Protein AF-W3XD11-F1 (afdb_monomer_lite)

pLDDT: mean 78.65, std 20.86, range [37.47, 97.12]

Radius of gyration: 26.48 Å; chains: 1; bounding box: 78×24×60 Å

Organism: Pestalotiopsis fici (strain W106-1 / CGMCC3.15140) (NCBI:txid1229662)

Foldseek 3Di:
DDDDDDDPPPPDDQDDDDDDDDDPDDPFAKDKDQQDDDPVPPPHPPRMDTGRRPCVDVVNVVVRVVVVVVVVVCQCPDPPNVVNDDDPPPDDDPPPPPPPDD

Secondary structure (DSSP, 8-state):
-PPPPP------PPPP-------SS-S---EEEES---GGGTTSSTTEEEE--TT-SHHHHHHHHHHHHHHHHHHTT-TTGGGG---TT-------------

Structure (mmCIF, N/CA/C/O backbone):
data_AF-W3XD11-F1
#
_entry.id   AF-W3XD11-F1
#
loop_
_atom_site.group_PDB
_atom_site.id
_atom_site.type_symbol
_atom_site.label_atom_id
_atom_site.label_alt_id
_atom_site.label_comp_id
_atom_site.label_asym_id
_atom_site.label_entity_id
_atom_site.label_seq_id
_atom_site.pdbx_PDB_ins_code
_atom_site.Cartn_x
_atom_site.Cartn_y
_atom_site.Cartn_z
_atom_site.occupancy
_atom_site.B_iso_or_equiv
_atom_site.auth_seq_id
_atom_site.auth_comp_id
_atom_site.auth_asym_id
_atom_site.auth_atom_id
_atom_site.pdbx_PDB_model_num
ATOM 1 N N . MET A 1 1 ? -64.105 2.346 11.845 1.00 39.16 1 MET A N 1
ATOM 2 C CA . MET A 1 1 ? -63.087 2.462 10.776 1.00 39.16 1 MET A CA 1
ATOM 3 C C . MET A 1 1 ? -61.830 3.062 11.392 1.00 39.16 1 MET A C 1
ATOM 5 O O . MET A 1 1 ? -61.899 4.190 11.855 1.00 39.16 1 MET A O 1
ATOM 9 N N . ARG A 1 2 ? -60.731 2.304 11.504 1.00 37.47 2 ARG A N 1
ATOM 10 C CA . ARG A 1 2 ? -59.415 2.832 11.920 1.00 37.47 2 ARG A CA 1
ATOM 11 C C . ARG A 1 2 ? -58.582 3.084 10.654 1.00 37.47 2 ARG A C 1
ATOM 13 O O . ARG A 1 2 ? -58.595 2.204 9.794 1.00 37.47 2 ARG A O 1
ATOM 20 N N . PRO A 1 3 ? -57.905 4.233 10.503 1.00 47.50 3 PRO A N 1
ATOM 21 C CA . PRO A 1 3 ? -57.070 4.480 9.336 1.00 47.50 3 PRO A CA 1
ATOM 22 C C . PRO A 1 3 ? -55.778 3.655 9.430 1.00 47.50 3 PRO A C 1
ATOM 24 O O . PRO A 1 3 ? -55.147 3.592 10.483 1.00 47.50 3 PRO A O 1
ATOM 27 N N . LEU A 1 4 ? -55.410 3.006 8.326 1.00 47.59 4 LEU A N 1
ATOM 28 C CA . LEU A 1 4 ? -54.116 2.349 8.139 1.00 47.59 4 LEU A CA 1
ATOM 29 C C . LEU A 1 4 ? -53.050 3.439 7.951 1.00 47.59 4 LEU A C 1
ATOM 31 O O . LEU A 1 4 ? -53.168 4.257 7.039 1.00 47.59 4 LEU A O 1
ATOM 35 N N . THR A 1 5 ? -52.027 3.477 8.802 1.00 54.84 5 THR A N 1
ATOM 36 C CA . THR A 1 5 ? -50.859 4.344 8.596 1.00 54.84 5 THR A CA 1
ATOM 37 C C . THR A 1 5 ? -49.956 3.759 7.503 1.00 54.84 5 THR A C 1
ATOM 39 O O . THR A 1 5 ? -49.705 2.551 7.505 1.00 54.84 5 THR A O 1
ATOM 42 N N . PRO A 1 6 ? -49.453 4.576 6.559 1.00 46.75 6 PRO A N 1
ATOM 43 C CA . PRO A 1 6 ? -48.566 4.090 5.513 1.00 46.75 6 PRO A CA 1
ATOM 44 C C . PRO A 1 6 ? -47.196 3.751 6.110 1.00 46.75 6 PRO A C 1
ATOM 46 O O . PRO A 1 6 ? -46.557 4.580 6.757 1.00 46.75 6 PRO A O 1
ATOM 49 N N . LEU A 1 7 ? -46.751 2.513 5.892 1.00 48.00 7 LEU A N 1
ATOM 50 C CA . LEU A 1 7 ? -45.392 2.071 6.181 1.00 48.00 7 LEU A CA 1
ATOM 51 C C . LEU A 1 7 ? -44.431 2.843 5.266 1.00 48.00 7 LEU A C 1
ATOM 53 O O . LEU A 1 7 ? -44.337 2.556 4.074 1.00 48.00 7 LEU A O 1
ATOM 57 N N . THR A 1 8 ? -43.731 3.839 5.807 1.00 48.22 8 THR A N 1
ATOM 58 C CA . THR A 1 8 ? -42.643 4.519 5.096 1.00 4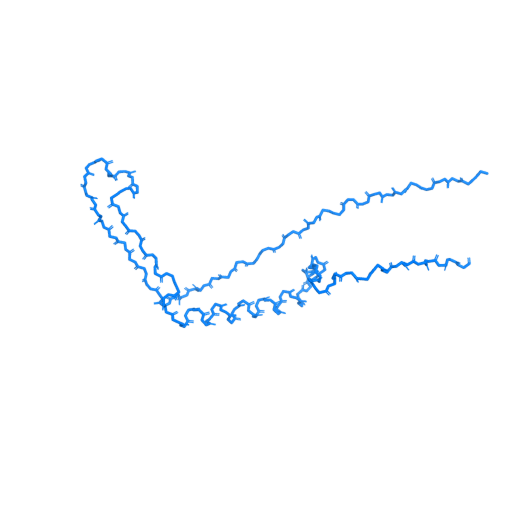8.22 8 THR A CA 1
ATOM 59 C C . THR A 1 8 ? -41.493 3.532 4.907 1.00 48.22 8 THR A C 1
ATOM 61 O O . THR A 1 8 ? -40.726 3.263 5.830 1.00 48.22 8 THR A O 1
ATOM 64 N N . LEU A 1 9 ? -41.382 2.977 3.701 1.00 47.09 9 LEU A N 1
ATOM 65 C CA . LEU A 1 9 ? -40.247 2.174 3.260 1.00 47.09 9 LEU A CA 1
ATOM 66 C C . LEU A 1 9 ? -39.013 3.086 3.148 1.00 47.09 9 LEU A C 1
ATOM 68 O O . LEU A 1 9 ? -38.806 3.749 2.135 1.00 47.09 9 LEU A O 1
ATOM 72 N N . ALA A 1 10 ? -38.199 3.151 4.200 1.00 50.69 10 ALA A N 1
ATOM 73 C CA . ALA A 1 10 ? -36.903 3.814 4.137 1.00 50.69 10 ALA A CA 1
ATOM 74 C C . ALA A 1 10 ? -35.907 2.900 3.404 1.00 50.69 10 ALA A C 1
ATOM 76 O O . ALA A 1 10 ? -35.399 1.933 3.969 1.00 50.69 10 ALA A O 1
ATOM 77 N N . ILE A 1 11 ? -35.632 3.195 2.132 1.00 50.84 11 ILE A N 1
ATOM 78 C CA . ILE A 1 11 ? -34.541 2.561 1.382 1.00 50.84 11 ILE A CA 1
ATOM 79 C C . ILE A 1 11 ? -33.224 3.120 1.938 1.00 50.84 11 ILE A C 1
ATOM 81 O O . ILE A 1 11 ? -32.783 4.211 1.570 1.00 50.84 11 ILE A O 1
ATOM 85 N N . VAL A 1 12 ? -32.610 2.394 2.874 1.00 56.75 12 VAL A N 1
ATOM 86 C CA . VAL A 1 12 ? -31.276 2.724 3.390 1.00 56.75 12 VAL A CA 1
ATOM 87 C C . VAL A 1 12 ? -30.252 2.334 2.326 1.00 56.75 12 VAL A C 1
ATOM 89 O O . VAL A 1 12 ? -29.981 1.154 2.114 1.00 56.75 12 VAL A O 1
ATOM 92 N N . HIS A 1 13 ? -29.690 3.327 1.639 1.00 57.38 13 HIS A N 1
ATOM 93 C CA . HIS A 1 13 ? -28.595 3.110 0.697 1.00 57.38 13 HIS A CA 1
ATOM 94 C C . HIS A 1 13 ? -27.329 2.721 1.479 1.00 57.38 13 HIS A C 1
ATOM 96 O O . HIS A 1 13 ? -26.968 3.428 2.425 1.00 57.38 13 HIS A O 1
ATOM 102 N N . PRO A 1 14 ? -26.648 1.613 1.135 1.00 67.31 14 PRO A N 1
ATOM 103 C CA . PRO A 1 14 ? -25.426 1.224 1.824 1.00 67.31 14 PRO A CA 1
ATOM 104 C C . PRO A 1 14 ? -24.313 2.230 1.515 1.00 67.31 14 PRO A C 1
ATOM 106 O O . PRO A 1 14 ? -23.930 2.420 0.363 1.00 67.31 14 PRO A O 1
ATOM 109 N N . ILE A 1 15 ? -23.791 2.870 2.559 1.00 73.38 15 ILE A N 1
ATOM 110 C CA . ILE A 1 15 ? -22.608 3.728 2.471 1.00 73.38 15 ILE A CA 1
ATOM 111 C C . ILE A 1 15 ? -21.379 2.822 2.550 1.00 73.38 15 ILE A C 1
ATOM 113 O O . ILE A 1 15 ? -21.200 2.106 3.534 1.00 73.38 15 ILE A O 1
ATOM 117 N N . ASN A 1 16 ? -20.536 2.858 1.518 1.00 80.00 16 ASN A N 1
ATOM 118 C CA . ASN A 1 16 ? -19.253 2.159 1.497 1.00 80.00 16 ASN A CA 1
ATOM 119 C C . ASN A 1 16 ? -18.131 3.144 1.829 1.00 80.00 16 ASN A C 1
ATOM 121 O O . ASN A 1 16 ? -18.082 4.241 1.274 1.00 80.00 16 ASN A O 1
ATOM 125 N N . ILE A 1 17 ? -17.228 2.741 2.721 1.00 82.75 17 ILE A N 1
ATOM 126 C CA . ILE A 1 17 ? -16.075 3.543 3.137 1.00 82.75 17 ILE A CA 1
ATOM 127 C C . ILE A 1 17 ? -14.810 2.754 2.809 1.00 82.75 17 ILE A C 1
ATOM 129 O O . ILE A 1 17 ? -14.659 1.608 3.230 1.00 82.75 17 ILE A O 1
ATOM 133 N N . SER A 1 18 ? -13.895 3.380 2.073 1.00 89.00 18 SER A N 1
ATOM 134 C CA . SER A 1 18 ? -12.570 2.840 1.768 1.00 89.00 18 SER A CA 1
ATOM 135 C C . SER A 1 18 ? -11.509 3.766 2.338 1.00 89.00 18 SER A C 1
ATOM 137 O O . SER A 1 18 ? -11.635 4.985 2.251 1.00 89.00 18 SER A O 1
ATOM 139 N N . VAL A 1 19 ? -10.461 3.185 2.919 1.00 90.81 19 VAL A N 1
ATOM 140 C CA . VAL A 1 19 ? -9.333 3.943 3.462 1.00 90.81 19 VAL A CA 1
ATOM 141 C C . VAL A 1 19 ? -8.059 3.489 2.778 1.00 90.81 19 VAL A C 1
ATOM 143 O O . VAL A 1 19 ? -7.659 2.333 2.900 1.00 90.81 19 VAL A O 1
ATOM 146 N N . ALA A 1 20 ? -7.451 4.412 2.037 1.00 94.88 20 ALA A N 1
ATOM 147 C CA . ALA A 1 20 ? -6.148 4.218 1.427 1.00 94.88 20 ALA A CA 1
ATOM 148 C C . ALA A 1 20 ? -5.054 4.440 2.476 1.00 94.88 20 ALA A C 1
ATOM 150 O O . ALA A 1 20 ? -5.136 5.359 3.293 1.00 94.88 20 ALA A O 1
ATOM 151 N N . ILE A 1 21 ? -4.040 3.580 2.460 1.00 94.94 21 ILE A N 1
ATOM 152 C CA . ILE A 1 21 ? -2.879 3.670 3.343 1.00 94.94 21 ILE A CA 1
ATOM 153 C C . ILE A 1 21 ? -1.643 3.622 2.458 1.00 94.94 21 ILE A C 1
ATOM 155 O O . ILE A 1 21 ? -1.499 2.715 1.642 1.00 94.94 21 ILE A O 1
ATOM 159 N N . GLU A 1 22 ? -0.765 4.599 2.643 1.00 94.94 22 GLU A N 1
ATOM 160 C CA . GLU A 1 22 ? 0.442 4.788 1.850 1.00 94.94 22 GLU A CA 1
ATOM 161 C C . GLU A 1 22 ? 1.651 4.977 2.772 1.00 94.94 22 GLU A C 1
A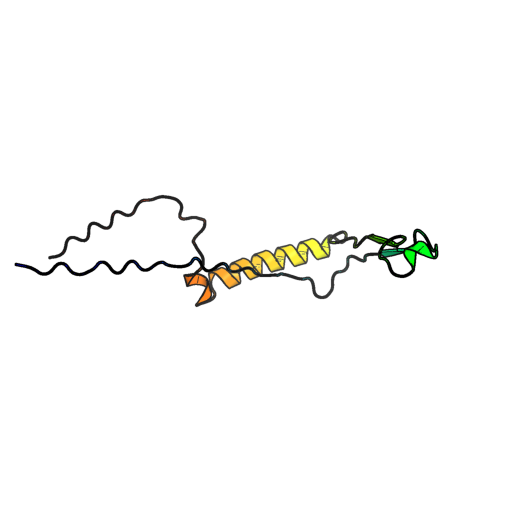TOM 163 O O . GLU A 1 22 ? 1.561 5.573 3.851 1.00 94.94 22 GLU A O 1
ATOM 168 N N . LEU A 1 23 ? 2.802 4.473 2.330 1.00 95.12 23 LEU A N 1
ATOM 169 C CA . LEU A 1 23 ? 4.086 4.782 2.941 1.00 95.12 23 LEU A CA 1
ATOM 170 C C . LEU A 1 23 ? 4.599 6.093 2.349 1.00 95.12 23 LEU A C 1
ATOM 172 O O . LEU A 1 23 ? 4.955 6.129 1.181 1.00 95.12 23 LEU A O 1
ATOM 176 N N . SER A 1 24 ? 4.697 7.154 3.151 1.00 94.50 24 SER A N 1
ATOM 177 C CA . SER A 1 24 ? 5.207 8.450 2.667 1.00 94.50 24 SER A CA 1
ATOM 178 C C . SER A 1 24 ? 6.687 8.415 2.266 1.00 94.50 24 SER A C 1
ATOM 180 O O . SER A 1 24 ? 7.140 9.259 1.505 1.00 94.50 24 SER A O 1
ATOM 182 N N . HIS A 1 25 ? 7.449 7.462 2.809 1.00 95.12 25 HIS A N 1
ATOM 183 C CA . HIS A 1 25 ? 8.885 7.315 2.569 1.00 95.12 25 HIS A CA 1
ATOM 184 C C . HIS A 1 25 ? 9.237 5.820 2.479 1.00 95.12 25 HIS A C 1
ATOM 186 O O . HIS A 1 25 ? 9.798 5.271 3.432 1.00 95.12 25 HIS A O 1
ATOM 192 N N . PRO A 1 26 ? 8.836 5.124 1.399 1.00 95.25 26 PRO A N 1
ATOM 193 C CA . PRO A 1 26 ? 9.163 3.716 1.227 1.00 95.25 26 PRO A CA 1
ATOM 194 C C . PRO A 1 26 ? 10.673 3.553 1.021 1.00 95.25 26 PRO A C 1
ATOM 196 O O . PRO A 1 26 ? 11.322 4.382 0.381 1.00 95.25 26 PRO A O 1
ATOM 199 N N . LEU A 1 27 ? 11.238 2.482 1.570 1.00 96.69 27 LEU A N 1
ATOM 200 C CA . LEU A 1 27 ? 12.648 2.132 1.388 1.00 96.69 27 LEU A CA 1
ATOM 201 C C . LEU A 1 27 ? 12.882 1.265 0.149 1.00 96.69 27 LEU A C 1
ATOM 203 O O . LEU A 1 27 ? 14.013 1.169 -0.326 1.00 96.69 27 LEU A O 1
ATOM 207 N N . SER A 1 28 ? 11.839 0.606 -0.350 1.00 96.06 28 SER A N 1
ATOM 208 C CA . SER A 1 28 ? 11.863 -0.122 -1.614 1.00 96.06 28 SER A CA 1
ATOM 209 C C . SER A 1 28 ? 12.041 0.857 -2.772 1.00 96.06 28 SER A C 1
ATOM 211 O O . SER A 1 28 ? 11.347 1.870 -2.851 1.00 96.06 28 SER A O 1
ATOM 213 N N . GLN A 1 29 ? 12.973 0.546 -3.668 1.00 95.19 29 GLN A N 1
ATOM 214 C CA . GLN A 1 29 ? 13.303 1.374 -4.823 1.00 95.19 29 GLN A CA 1
ATOM 215 C C . GL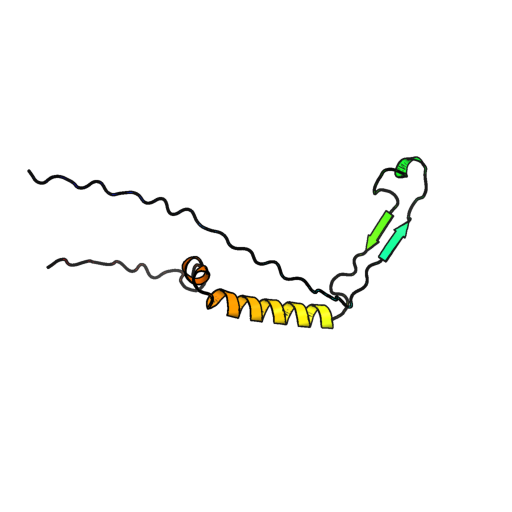N A 1 29 ? 12.966 0.613 -6.098 1.00 95.19 29 GLN A C 1
ATOM 217 O O . GLN A 1 29 ? 13.453 -0.498 -6.288 1.00 95.19 29 GLN A O 1
ATOM 222 N N . GLY A 1 30 ? 12.150 1.223 -6.953 1.00 95.38 30 GLY A N 1
ATOM 223 C CA . GLY A 1 30 ? 11.875 0.714 -8.291 1.00 95.38 30 GLY A CA 1
ATOM 224 C C . GLY A 1 30 ? 12.938 1.129 -9.305 1.00 95.38 30 GLY A C 1
ATOM 225 O O . GLY A 1 30 ? 13.805 1.961 -9.028 1.00 95.38 30 GLY A O 1
ATOM 226 N N . SER A 1 31 ? 12.836 0.580 -10.507 1.00 96.50 31 SER A N 1
ATOM 227 C CA . SER A 1 31 ? 13.655 0.953 -11.651 1.00 96.50 31 SER A CA 1
ATOM 228 C C . SER A 1 31 ? 12.818 1.071 -12.921 1.00 96.50 31 SER A C 1
ATOM 230 O O . SER A 1 31 ? 11.727 0.512 -13.051 1.00 96.50 31 SER A O 1
ATOM 232 N N . VAL A 1 32 ? 13.346 1.842 -13.868 1.00 95.94 32 VAL A N 1
ATOM 233 C CA . VAL A 1 32 ? 12.776 2.017 -15.201 1.00 95.94 32 VAL A CA 1
ATOM 234 C C . VAL A 1 32 ? 13.914 1.896 -16.203 1.00 95.94 32 VAL A C 1
ATOM 236 O O . VAL A 1 32 ? 14.944 2.555 -16.056 1.00 95.94 32 VAL A O 1
ATOM 239 N N . HIS A 1 33 ? 13.739 1.042 -17.207 1.00 94.19 33 HIS A N 1
ATOM 240 C CA . HIS A 1 33 ? 14.747 0.762 -18.224 1.00 94.19 33 HIS A CA 1
ATOM 241 C C . HIS A 1 33 ? 14.154 0.919 -19.619 1.00 94.19 33 HIS A C 1
ATOM 243 O O . HIS A 1 33 ? 13.057 0.437 -19.884 1.00 94.19 33 HIS A O 1
ATOM 249 N N . ILE A 1 34 ? 14.901 1.542 -20.526 1.00 93.75 34 ILE A N 1
ATOM 250 C CA . ILE A 1 34 ? 14.566 1.549 -21.952 1.00 93.75 34 ILE A CA 1
ATOM 251 C C . ILE A 1 34 ? 14.931 0.172 -22.515 1.00 93.75 34 ILE A C 1
ATOM 253 O O . ILE A 1 34 ? 16.075 -0.266 -22.390 1.00 93.75 34 ILE A O 1
ATOM 257 N N . THR A 1 35 ? 13.960 -0.516 -23.107 1.00 94.81 35 THR A N 1
ATOM 258 C CA . THR A 1 35 ? 14.135 -1.813 -23.775 1.00 94.81 35 THR A CA 1
ATOM 259 C C . THR A 1 35 ? 14.211 -1.680 -25.294 1.00 94.81 35 THR A C 1
ATOM 261 O O . THR A 1 35 ? 14.830 -2.527 -25.936 1.00 94.81 35 THR A O 1
ATOM 264 N N . SER A 1 36 ? 13.647 -0.614 -25.871 1.00 91.50 36 SER A N 1
ATOM 265 C CA . SER A 1 36 ? 13.776 -0.268 -27.291 1.00 91.50 36 SER A CA 1
ATOM 266 C C . SER A 1 36 ? 13.735 1.249 -27.476 1.00 91.50 36 SER A C 1
ATOM 268 O O . SER A 1 36 ? 12.992 1.934 -26.781 1.00 91.50 36 SER A O 1
ATOM 270 N N . ALA A 1 37 ? 14.530 1.769 -28.412 1.00 89.31 37 ALA A N 1
ATOM 271 C CA . ALA A 1 37 ? 14.611 3.195 -28.743 1.00 89.31 37 ALA A CA 1
ATOM 272 C C . ALA A 1 37 ? 14.236 3.469 -30.212 1.00 89.31 37 ALA A C 1
ATOM 274 O O . ALA A 1 37 ? 14.763 4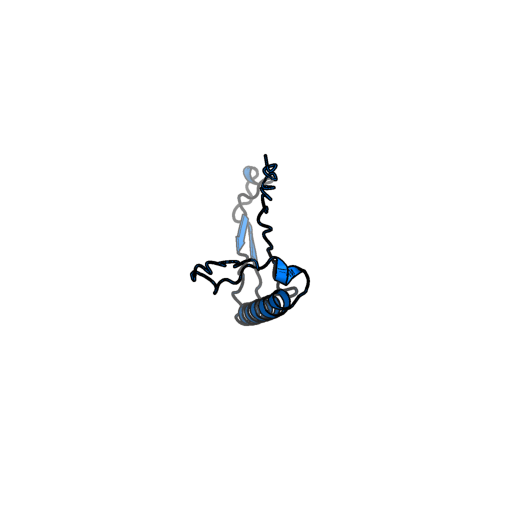.394 -30.825 1.00 89.31 37 ALA A O 1
ATOM 275 N N . THR A 1 38 ? 13.393 2.623 -30.806 1.00 93.12 38 THR A N 1
ATOM 276 C CA . THR A 1 38 ? 12.918 2.798 -32.183 1.00 93.12 38 THR A CA 1
ATOM 277 C C . THR A 1 38 ? 11.916 3.952 -32.287 1.00 93.12 38 THR A C 1
ATOM 279 O O . THR A 1 38 ? 11.148 4.202 -31.357 1.00 93.12 38 THR A O 1
ATOM 282 N N . ASP A 1 39 ? 11.896 4.632 -33.441 1.00 89.88 39 ASP A N 1
ATOM 283 C CA . ASP A 1 39 ? 11.021 5.793 -33.701 1.00 89.88 39 ASP A CA 1
ATOM 284 C C . ASP A 1 39 ? 9.524 5.465 -33.538 1.00 89.88 39 ASP A C 1
ATOM 286 O O . ASP A 1 39 ? 8.712 6.324 -33.208 1.00 89.88 39 ASP A O 1
ATOM 290 N N . GLU A 1 40 ? 9.151 4.196 -33.721 1.00 87.50 40 GLU A N 1
ATOM 291 C CA . GLU A 1 40 ? 7.782 3.685 -33.547 1.00 87.50 40 GLU A CA 1
ATOM 292 C C . GLU A 1 40 ? 7.278 3.816 -32.100 1.00 87.50 40 GLU A C 1
ATOM 294 O O . GLU A 1 40 ? 6.070 3.858 -31.873 1.00 87.50 40 GLU A O 1
ATOM 299 N N . HIS A 1 41 ? 8.187 3.909 -31.123 1.00 88.25 41 HIS A N 1
ATOM 300 C CA . HIS A 1 41 ? 7.848 3.949 -29.703 1.00 88.25 41 HIS A CA 1
ATOM 301 C C . HIS A 1 41 ? 7.983 5.336 -29.061 1.00 88.25 41 HIS A C 1
ATOM 303 O O . HIS A 1 41 ? 7.629 5.481 -27.892 1.00 88.25 41 HIS A O 1
ATOM 309 N N . THR A 1 42 ? 8.446 6.358 -29.792 1.00 83.62 42 THR A N 1
ATOM 310 C CA . THR A 1 42 ? 8.814 7.679 -29.239 1.00 83.62 42 THR A CA 1
ATOM 311 C C . THR A 1 42 ? 7.690 8.382 -28.465 1.00 83.62 42 THR A C 1
ATOM 313 O O . THR A 1 42 ? 7.975 9.044 -27.471 1.00 83.62 42 THR A O 1
ATOM 316 N N . ASP A 1 43 ? 6.429 8.180 -28.856 1.00 84.38 43 ASP A N 1
ATOM 317 C CA . ASP A 1 43 ? 5.251 8.773 -28.198 1.00 84.38 43 ASP A CA 1
ATOM 318 C C . ASP A 1 43 ? 4.389 7.735 -27.452 1.00 84.38 43 ASP A C 1
ATOM 320 O O . ASP A 1 43 ? 3.214 7.966 -27.155 1.00 84.38 43 ASP A O 1
ATOM 324 N N . THR A 1 44 ? 4.952 6.561 -27.158 1.00 88.06 44 THR A N 1
ATOM 325 C CA . THR A 1 44 ? 4.233 5.447 -26.524 1.00 88.06 44 THR A CA 1
ATOM 326 C C . THR A 1 44 ? 4.921 4.995 -25.236 1.00 88.06 44 THR A C 1
ATOM 328 O O . THR A 1 44 ? 6.069 5.329 -24.971 1.00 88.06 44 THR A O 1
ATOM 331 N N . ASN A 1 45 ? 4.222 4.189 -24.432 1.00 86.12 45 ASN A N 1
ATOM 332 C CA . ASN A 1 45 ? 4.829 3.497 -23.287 1.00 86.12 45 ASN A CA 1
ATOM 333 C C . ASN A 1 45 ? 5.489 2.162 -23.686 1.00 86.12 45 ASN A C 1
ATOM 335 O O . ASN A 1 45 ? 5.922 1.403 -22.818 1.00 86.12 45 ASN A O 1
ATOM 339 N N . GLU A 1 46 ? 5.518 1.836 -24.980 1.00 91.00 46 GLU A N 1
ATOM 340 C CA . GLU A 1 46 ? 6.229 0.668 -25.492 1.00 91.00 46 GLU A CA 1
ATOM 341 C C . GLU A 1 46 ? 7.741 0.951 -25.523 1.00 91.00 46 GLU A C 1
ATOM 343 O O . GLU A 1 46 ? 8.176 2.098 -25.513 1.00 91.00 46 GLU A O 1
ATOM 348 N N . GLY A 1 47 ? 8.575 -0.091 -25.480 1.00 91.44 47 GLY A N 1
ATOM 349 C CA . GLY A 1 47 ? 10.032 0.093 -25.404 1.00 91.44 47 GLY A CA 1
ATOM 350 C C . GLY A 1 47 ? 10.554 0.546 -24.032 1.00 91.44 47 GLY A C 1
ATOM 351 O O . GLY A 1 47 ? 11.732 0.884 -23.912 1.00 91.44 47 GLY A O 1
ATOM 352 N N . VAL A 1 48 ? 9.723 0.510 -22.984 1.00 94.25 48 VAL A N 1
ATOM 353 C CA . VAL A 1 48 ? 10.119 0.761 -21.590 1.00 94.25 48 VAL A CA 1
ATOM 354 C C . VAL A 1 48 ? 9.691 -0.408 -20.700 1.00 94.25 48 VAL A C 1
ATOM 356 O O . VAL A 1 48 ? 8.578 -0.916 -20.796 1.00 94.25 48 VAL A O 1
ATOM 359 N N . SER A 1 49 ? 10.577 -0.829 -19.800 1.00 95.00 49 SER A N 1
ATOM 360 C CA . SER A 1 49 ? 10.288 -1.773 -18.721 1.00 95.00 49 SER A CA 1
ATOM 361 C C . SER A 1 49 ? 10.261 -1.028 -17.394 1.00 95.00 49 SER A C 1
ATOM 363 O O . SER A 1 49 ? 11.246 -0.390 -17.021 1.00 95.00 49 SER A O 1
ATOM 365 N N . VAL A 1 50 ? 9.152 -1.137 -16.667 1.00 95.62 50 VAL A N 1
ATOM 366 C CA . VAL A 1 50 ? 8.974 -0.553 -15.333 1.00 95.62 50 VAL A CA 1
ATOM 367 C C . VAL A 1 50 ? 8.915 -1.683 -14.317 1.00 95.62 50 VAL A C 1
ATOM 369 O O . VAL A 1 50 ? 8.018 -2.522 -14.388 1.00 95.62 50 VAL A O 1
ATOM 372 N N . ASP A 1 51 ? 9.842 -1.684 -13.364 1.00 96.38 51 ASP A N 1
ATOM 373 C CA . ASP A 1 51 ? 9.796 -2.583 -12.213 1.00 96.38 51 ASP A CA 1
ATOM 374 C C . ASP A 1 51 ? 9.709 -1.764 -10.919 1.00 96.38 51 ASP A C 1
ATOM 376 O O . ASP A 1 51 ? 10.719 -1.240 -10.437 1.00 96.38 51 ASP A O 1
ATOM 380 N N . PRO A 1 52 ? 8.512 -1.621 -10.328 1.00 94.12 52 PRO A N 1
ATOM 381 C CA . PRO A 1 52 ? 8.337 -0.794 -9.146 1.00 94.12 52 PRO A CA 1
ATOM 382 C C . PRO A 1 52 ? 8.978 -1.384 -7.883 1.00 94.12 52 PRO A C 1
ATOM 384 O O . PRO A 1 52 ? 9.116 -0.649 -6.905 1.00 94.12 52 PRO A O 1
ATOM 387 N N . HIS A 1 53 ? 9.338 -2.677 -7.869 1.00 95.00 53 HIS A N 1
ATOM 388 C CA . HIS A 1 53 ? 9.918 -3.360 -6.706 1.00 95.00 53 HIS A CA 1
ATOM 389 C C . HIS A 1 53 ? 9.172 -3.086 -5.383 1.00 95.00 53 HIS A C 1
ATOM 391 O O . HIS A 1 53 ? 9.778 -2.946 -4.317 1.00 95.00 53 HIS A O 1
ATOM 397 N N . TYR A 1 54 ? 7.838 -2.988 -5.423 1.00 94.12 54 TYR A N 1
ATOM 398 C CA . TYR A 1 54 ? 7.057 -2.664 -4.231 1.00 94.12 54 TYR A CA 1
ATOM 399 C C . TYR A 1 54 ? 7.246 -3.711 -3.130 1.00 94.12 54 TYR A C 1
ATOM 401 O O . TYR A 1 54 ? 7.175 -4.914 -3.374 1.00 94.12 54 TYR A O 1
ATOM 409 N N . LEU A 1 55 ? 7.421 -3.231 -1.894 1.00 94.31 55 LEU A N 1
ATOM 410 C CA . LEU A 1 55 ? 7.493 -4.048 -0.676 1.00 94.31 55 LEU A CA 1
ATOM 411 C C . LEU A 1 55 ? 8.656 -5.058 -0.642 1.00 94.31 55 LEU A C 1
ATOM 413 O O . LEU A 1 55 ? 8.644 -5.971 0.184 1.00 94.31 55 LEU A O 1
ATOM 417 N N . VAL A 1 56 ? 9.678 -4.882 -1.485 1.00 95.94 56 VAL A N 1
ATOM 418 C CA . VAL A 1 56 ? 10.909 -5.691 -1.448 1.00 95.94 56 VAL A CA 1
ATOM 419 C C . VAL A 1 56 ? 11.653 -5.483 -0.126 1.00 95.94 56 VAL A C 1
ATOM 421 O O . VAL A 1 56 ? 12.210 -6.427 0.441 1.00 95.94 56 VAL A O 1
ATOM 424 N N . ASN A 1 57 ? 11.626 -4.267 0.427 1.00 95.75 57 ASN A N 1
ATOM 425 C CA . ASN A 1 57 ? 12.160 -4.016 1.758 1.00 95.75 57 ASN A CA 1
ATOM 426 C C . ASN A 1 57 ? 11.170 -4.477 2.843 1.00 95.75 57 ASN A C 1
ATOM 428 O O . ASN A 1 57 ? 10.075 -3.937 2.992 1.00 95.75 57 ASN A O 1
ATOM 432 N N . SER A 1 58 ? 11.587 -5.433 3.679 1.00 95.69 58 SER A N 1
ATOM 433 C CA . SER A 1 58 ? 10.739 -5.971 4.756 1.00 95.69 58 SER A CA 1
ATOM 434 C C . SER A 1 58 ? 10.253 -4.926 5.773 1.00 95.69 58 SER A C 1
ATOM 436 O O . SER A 1 58 ? 9.250 -5.158 6.456 1.00 95.69 58 SER A O 1
ATOM 438 N N . LEU A 1 59 ? 10.947 -3.790 5.912 1.00 96.75 59 LEU A N 1
ATOM 439 C CA . LEU A 1 59 ? 10.530 -2.714 6.808 1.00 96.75 59 LEU A CA 1
ATOM 440 C C . LEU A 1 59 ? 9.291 -1.985 6.278 1.00 96.75 59 LEU A C 1
ATOM 442 O O . LEU A 1 59 ? 8.400 -1.685 7.071 1.00 96.75 59 LEU A O 1
ATOM 446 N N . ASP A 1 60 ? 9.183 -1.799 4.962 1.00 96.12 60 ASP A N 1
ATOM 447 C CA . ASP A 1 60 ? 8.005 -1.198 4.327 1.00 96.12 60 ASP A CA 1
ATOM 448 C C . ASP A 1 60 ? 6.750 -2.011 4.649 1.00 96.12 60 ASP A C 1
ATOM 450 O O . ASP A 1 60 ? 5.748 -1.474 5.125 1.00 96.12 60 ASP A O 1
ATOM 454 N N . LEU A 1 61 ? 6.840 -3.338 4.510 1.00 95.50 61 LEU A N 1
ATOM 455 C CA . LEU A 1 61 ? 5.739 -4.245 4.830 1.00 95.50 61 LEU A CA 1
ATOM 456 C C . LEU A 1 61 ? 5.344 -4.181 6.315 1.00 95.50 61 LEU A C 1
ATOM 458 O O . LEU A 1 61 ? 4.157 -4.185 6.648 1.00 95.50 61 LEU A O 1
ATOM 462 N N . LYS A 1 62 ? 6.322 -4.091 7.225 1.00 97.12 62 LYS A N 1
ATOM 463 C CA . LYS A 1 62 ? 6.068 -3.980 8.674 1.00 97.12 62 LYS A CA 1
ATOM 464 C C . LYS A 1 62 ? 5.384 -2.663 9.036 1.00 97.12 62 LYS A C 1
ATOM 466 O O . LYS A 1 62 ? 4.462 -2.668 9.856 1.00 97.12 62 LYS A O 1
ATOM 471 N N . ILE A 1 63 ? 5.823 -1.551 8.447 1.00 96.81 63 ILE A N 1
ATOM 472 C CA . ILE A 1 63 ? 5.221 -0.233 8.682 1.00 96.81 63 ILE A CA 1
ATOM 473 C C . ILE A 1 63 ? 3.793 -0.221 8.143 1.00 96.81 63 ILE A C 1
ATOM 475 O O . ILE A 1 63 ? 2.877 0.147 8.882 1.00 96.81 63 ILE A O 1
ATOM 479 N N . LEU A 1 64 ? 3.587 -0.707 6.917 1.00 96.69 64 LEU A N 1
ATOM 480 C CA . LEU A 1 64 ? 2.265 -0.763 6.303 1.00 96.69 64 LEU A CA 1
ATOM 481 C C . LEU A 1 64 ? 1.306 -1.627 7.137 1.00 96.69 64 LEU A C 1
ATOM 483 O O . LEU A 1 64 ? 0.201 -1.196 7.461 1.00 96.69 64 LEU A O 1
ATOM 487 N N . ALA A 1 65 ? 1.747 -2.803 7.595 1.00 96.31 65 ALA A N 1
ATOM 488 C CA . ALA A 1 65 ? 0.948 -3.668 8.465 1.00 96.31 65 ALA A CA 1
ATOM 489 C C . ALA A 1 65 ? 0.579 -2.990 9.797 1.00 96.31 65 ALA A C 1
ATOM 491 O O . ALA A 1 65 ? -0.545 -3.140 10.289 1.00 96.31 65 ALA A O 1
ATOM 492 N N . ARG A 1 66 ? 1.507 -2.227 10.389 1.00 96.81 66 ARG A N 1
ATOM 493 C CA . ARG A 1 66 ? 1.239 -1.446 11.603 1.00 96.81 66 ARG A CA 1
ATOM 494 C C . ARG A 1 66 ? 0.203 -0.355 11.343 1.00 96.81 66 ARG A C 1
ATOM 496 O O . ARG A 1 66 ? -0.710 -0.204 12.154 1.00 96.81 66 ARG A O 1
ATOM 503 N N . GLN A 1 67 ? 0.324 0.375 10.236 1.00 96.94 67 GLN A N 1
ATOM 504 C CA . GLN A 1 67 ? -0.633 1.412 9.853 1.00 96.94 67 GLN A CA 1
ATOM 505 C C . GLN A 1 67 ? -2.019 0.820 9.592 1.00 96.94 67 GLN A C 1
ATOM 507 O O . GLN A 1 67 ? -2.990 1.346 10.116 1.00 96.94 67 GLN A O 1
ATOM 512 N N . VAL A 1 68 ? -2.126 -0.318 8.898 1.00 96.12 68 VAL A N 1
ATOM 513 C CA . VAL A 1 68 ? -3.408 -1.021 8.690 1.00 96.12 68 VAL A CA 1
ATOM 514 C C . VAL A 1 68 ? -4.088 -1.348 10.020 1.00 96.12 68 VAL A C 1
ATOM 516 O O . VAL A 1 68 ? -5.274 -1.067 10.193 1.00 96.12 68 VAL A O 1
ATOM 519 N N . ARG A 1 69 ? -3.345 -1.905 10.986 1.00 95.94 69 ARG A N 1
ATOM 520 C CA . ARG A 1 69 ? -3.885 -2.226 12.319 1.00 95.94 69 ARG A CA 1
ATOM 521 C C . ARG A 1 69 ? -4.322 -0.972 13.070 1.00 95.94 69 ARG A C 1
ATOM 523 O O . ARG A 1 69 ? -5.439 -0.925 13.572 1.00 95.94 69 ARG A O 1
ATOM 530 N N . PHE A 1 70 ? -3.473 0.053 13.090 1.00 95.56 70 PHE A N 1
ATOM 531 C CA . PHE A 1 70 ? -3.796 1.327 13.725 1.00 95.56 70 PHE A CA 1
ATOM 532 C C . PHE A 1 70 ? -5.047 1.968 13.112 1.00 95.56 70 PHE A C 1
ATOM 534 O O . PHE A 1 70 ? -5.959 2.353 13.836 1.00 95.56 70 PHE A O 1
ATOM 541 N N . THR A 1 71 ? -5.115 2.037 11.784 1.00 94.38 71 THR A N 1
ATOM 542 C CA . THR A 1 71 ? -6.234 2.615 11.037 1.00 94.38 71 THR A CA 1
ATOM 543 C C . THR A 1 71 ? -7.524 1.843 11.290 1.00 94.38 71 THR A C 1
ATOM 545 O O . THR A 1 71 ? -8.555 2.460 11.549 1.00 94.38 71 THR A O 1
ATOM 548 N N . LYS A 1 72 ? -7.478 0.505 11.318 1.00 91.75 72 LYS A N 1
ATOM 549 C CA . LYS A 1 72 ? -8.621 -0.326 11.724 1.00 91.75 72 LYS A CA 1
ATOM 550 C C . LYS A 1 72 ? -9.108 0.039 13.132 1.00 91.75 72 LYS A C 1
ATOM 552 O O . LYS A 1 72 ? -10.302 0.269 13.335 1.00 91.75 72 LYS A O 1
ATOM 557 N N . ASP A 1 73 ? -8.199 0.120 14.098 1.00 92.44 73 ASP A N 1
ATOM 558 C CA . ASP A 1 73 ? -8.547 0.432 15.488 1.00 92.44 73 ASP A CA 1
ATOM 559 C C . ASP A 1 73 ? -9.042 1.881 15.652 1.00 92.44 73 ASP A C 1
ATOM 561 O O . ASP A 1 73 ? -9.868 2.174 16.517 1.00 92.44 73 ASP A O 1
ATOM 565 N N . ALA A 1 74 ? -8.546 2.812 14.838 1.00 92.25 74 ALA A N 1
ATOM 566 C CA . ALA A 1 74 ? -8.997 4.200 14.826 1.00 92.25 74 ALA A CA 1
ATOM 567 C C . ALA A 1 74 ? -10.409 4.316 14.234 1.00 92.25 74 ALA A C 1
ATOM 569 O O . ALA A 1 74 ? -11.299 4.871 14.875 1.00 92.25 74 ALA A O 1
ATOM 570 N N . ILE A 1 75 ? -10.640 3.732 13.056 1.00 90.31 75 ILE A N 1
ATOM 571 C CA . ILE A 1 75 ? -11.922 3.796 12.339 1.00 90.31 75 ILE A CA 1
ATOM 572 C C . ILE A 1 75 ? -13.051 3.137 13.136 1.00 90.31 75 ILE A C 1
ATOM 574 O O . ILE A 1 75 ? -14.149 3.680 13.201 1.00 90.31 75 ILE A O 1
ATOM 578 N N . THR A 1 76 ? -12.784 2.009 13.798 1.00 88.69 76 THR A N 1
ATOM 579 C CA . THR A 1 76 ? -13.794 1.302 14.611 1.00 88.69 76 THR A CA 1
ATOM 580 C C . THR A 1 76 ? -14.235 2.070 15.860 1.00 88.69 76 THR A C 1
ATOM 582 O O . THR A 1 76 ? -15.238 1.706 16.466 1.00 88.69 76 THR A O 1
ATOM 585 N N . ARG A 1 77 ? -13.520 3.134 16.248 1.00 89.19 77 ARG A N 1
ATOM 586 C CA . ARG A 1 77 ? -13.850 3.995 17.400 1.00 89.19 77 ARG A CA 1
ATOM 587 C C . ARG A 1 77 ? -14.169 5.438 17.007 1.00 89.19 77 ARG A C 1
ATOM 589 O O . ARG A 1 77 ? -14.513 6.238 17.872 1.00 89.19 77 ARG A O 1
ATOM 596 N N . ALA A 1 78 ? -14.032 5.786 15.730 1.00 88.94 78 ALA A N 1
ATOM 597 C CA . ALA A 1 78 ? -14.236 7.141 15.246 1.00 88.94 78 ALA A CA 1
ATOM 598 C C . ALA A 1 78 ? -15.728 7.407 15.002 1.00 88.94 78 ALA A C 1
ATOM 600 O O . ALA A 1 78 ? -16.310 6.943 14.021 1.00 88.94 78 ALA A O 1
ATOM 601 N N . GLU A 1 79 ? -16.352 8.192 15.876 1.00 87.06 79 GLU A N 1
ATOM 602 C CA . GLU A 1 79 ? -17.652 8.803 15.593 1.00 87.06 79 GLU A CA 1
ATOM 603 C C . GLU A 1 79 ? -17.493 9.925 14.543 1.00 87.06 79 GLU A C 1
ATOM 605 O O . GLU A 1 79 ? -16.529 10.690 14.621 1.00 87.06 79 GLU A O 1
ATOM 610 N N . PRO A 1 80 ? -18.406 10.053 13.557 1.00 84.81 80 PRO A N 1
ATOM 611 C CA . PRO A 1 80 ? -19.636 9.273 13.372 1.00 84.81 80 PRO A CA 1
ATOM 612 C C . PRO A 1 80 ? -19.466 8.026 12.484 1.00 84.81 80 PRO A C 1
ATOM 614 O O . PRO A 1 80 ? -20.431 7.291 12.279 1.00 84.81 80 PRO A O 1
ATOM 617 N N . ILE A 1 81 ? -18.268 7.789 11.938 1.00 83.31 81 ILE A N 1
ATOM 618 C CA . ILE A 1 81 ? -17.987 6.737 10.943 1.00 83.31 81 ILE A CA 1
ATOM 619 C C . ILE A 1 81 ? -18.421 5.358 11.443 1.00 83.31 81 ILE A C 1
ATOM 621 O O . ILE A 1 81 ? -19.026 4.598 10.687 1.00 83.31 81 ILE A O 1
ATOM 625 N N . VAL A 1 82 ? -18.189 5.067 12.725 1.00 85.38 82 VAL A N 1
ATOM 626 C CA . VAL A 1 82 ? -18.562 3.797 13.363 1.00 85.38 82 VAL A CA 1
ATOM 627 C C . VAL A 1 82 ? -20.040 3.427 13.175 1.00 85.38 82 VAL A C 1
ATOM 629 O O . VAL A 1 82 ? -20.347 2.246 13.035 1.00 85.38 82 VAL A O 1
ATOM 632 N N . ARG A 1 83 ? -20.953 4.404 13.059 1.00 83.19 83 ARG A N 1
ATOM 633 C CA . ARG A 1 83 ? -22.397 4.161 12.850 1.00 83.19 83 ARG A CA 1
ATOM 634 C C . ARG A 1 83 ? -22.717 3.525 11.501 1.00 83.19 83 ARG A C 1
ATOM 636 O O . ARG A 1 83 ? -23.767 2.907 11.347 1.00 83.19 83 ARG A O 1
ATOM 643 N N . HIS A 1 84 ? -21.836 3.706 10.523 1.00 81.94 84 HIS A N 1
ATOM 644 C CA . HIS A 1 84 ? -21.992 3.169 9.175 1.00 81.94 84 HIS A CA 1
ATOM 645 C C . HIS A 1 84 ? -21.200 1.874 8.964 1.00 81.94 84 HIS A C 1
ATOM 647 O O . HIS A 1 84 ? -21.383 1.205 7.947 1.00 81.94 84 HIS A O 1
ATOM 653 N N . LEU A 1 85 ? -20.342 1.490 9.915 1.00 80.62 85 LEU A N 1
ATOM 654 C CA . LEU A 1 85 ? -19.596 0.241 9.841 1.00 80.62 85 LEU A CA 1
ATOM 655 C C . LEU A 1 85 ? -20.503 -0.915 10.264 1.00 80.62 85 LEU A C 1
ATOM 657 O O . LEU A 1 85 ? -20.948 -0.995 11.408 1.00 80.62 85 LEU A O 1
ATOM 661 N N . LYS A 1 86 ? -20.754 -1.857 9.352 1.00 72.00 86 LYS A N 1
ATOM 662 C CA . LYS A 1 86 ? -21.374 -3.131 9.727 1.00 72.00 86 LYS A CA 1
ATOM 663 C C . LYS A 1 86 ? -20.397 -3.918 10.600 1.00 72.00 86 LYS A C 1
ATOM 665 O O . LYS A 1 86 ? -19.237 -4.099 10.229 1.00 72.00 86 LYS A O 1
ATOM 670 N N . SER A 1 87 ? -20.869 -4.418 11.740 1.00 60.94 87 SER A N 1
ATOM 671 C CA . SER A 1 87 ? -20.097 -5.372 12.534 1.00 60.94 87 SER A CA 1
ATOM 672 C C . SER A 1 87 ? -19.948 -6.666 11.736 1.00 60.94 87 SER A C 1
ATOM 674 O O . SER A 1 87 ? -20.912 -7.406 11.564 1.00 60.94 87 SER A O 1
ATOM 676 N N . TYR A 1 88 ? -18.741 -6.947 11.244 1.00 51.66 88 TYR A N 1
ATOM 677 C CA . TYR A 1 88 ? -18.449 -8.163 10.473 1.00 51.66 88 TYR A CA 1
ATOM 678 C C . TYR A 1 88 ? -18.623 -9.454 11.307 1.00 51.66 88 TYR A C 1
ATOM 680 O O . TYR A 1 88 ? -18.707 -10.539 10.753 1.00 51.66 88 TYR A O 1
ATOM 688 N N . TYR A 1 89 ? -18.714 -9.347 12.641 1.00 46.91 89 TYR A N 1
ATOM 689 C CA . TYR A 1 89 ? -18.944 -10.477 13.556 1.00 46.91 89 TYR A CA 1
ATOM 690 C C . TYR A 1 89 ? -20.416 -10.687 13.950 1.00 46.91 89 TYR A C 1
ATOM 692 O O . TYR A 1 89 ? -20.705 -11.566 14.758 1.00 46.91 89 TYR A O 1
ATOM 700 N N . GLN A 1 90 ? -21.356 -9.908 13.409 1.00 46.44 90 GLN A N 1
ATOM 701 C CA . GLN A 1 90 ? -22.788 -10.150 13.602 1.00 46.44 90 GLN A CA 1
ATOM 702 C C . GLN A 1 90 ? -23.407 -10.733 12.333 1.00 46.44 90 GLN A C 1
ATOM 704 O O . GLN A 1 90 ? -24.261 -10.118 11.700 1.00 46.44 90 GLN A O 1
ATOM 709 N N . GLU A 1 91 ? -23.008 -11.954 11.983 1.00 46.00 91 GLU A N 1
ATOM 710 C CA . GLU A 1 91 ? -23.873 -12.818 11.185 1.00 46.00 91 GLU A CA 1
ATOM 711 C C . GLU A 1 91 ? -24.654 -13.758 12.114 1.00 46.00 91 GLU A C 1
ATOM 713 O O . GLU A 1 91 ? -24.115 -14.641 12.774 1.00 46.00 91 GLU A O 1
ATOM 718 N N . THR A 1 92 ? -25.972 -13.537 12.109 1.00 43.69 92 THR A N 1
ATOM 719 C CA . THR A 1 92 ? -27.064 -14.463 12.451 1.00 43.69 92 THR A CA 1
ATOM 720 C C . THR A 1 92 ? -27.347 -14.790 13.921 1.00 43.69 92 THR A C 1
ATOM 722 O O . THR A 1 92 ? -27.174 -15.911 14.383 1.00 43.69 92 THR A O 1
ATOM 725 N N . VAL A 1 93 ? -28.028 -13.865 14.603 1.00 41.41 93 VAL A N 1
ATOM 726 C CA . VAL A 1 93 ? -29.218 -14.260 15.376 1.00 41.41 93 VAL A CA 1
ATOM 727 C C . VAL A 1 93 ? -30.374 -13.380 14.897 1.00 41.41 93 VAL A C 1
ATOM 729 O O . VAL A 1 93 ? -30.259 -12.156 14.981 1.00 41.41 93 VAL A O 1
ATOM 732 N N . PRO A 1 94 ? -31.472 -13.937 14.355 1.00 38.16 94 PRO A N 1
ATOM 733 C CA . PRO A 1 94 ? -32.660 -13.146 14.088 1.00 38.16 94 PRO A CA 1
ATOM 734 C C . PRO A 1 94 ? -33.251 -12.717 15.433 1.00 38.16 94 PRO A C 1
ATOM 736 O O . PRO A 1 94 ? -33.948 -13.480 16.100 1.00 38.16 94 PRO A O 1
ATOM 739 N N . THR A 1 95 ? -32.961 -11.487 15.850 1.00 44.16 95 THR A N 1
ATOM 740 C CA . THR A 1 95 ? -33.673 -10.847 16.955 1.00 44.16 95 THR A CA 1
ATOM 741 C C . THR A 1 95 ? -35.086 -10.544 16.471 1.00 44.16 95 THR A C 1
ATOM 743 O O . THR A 1 95 ? -35.352 -9.495 15.886 1.00 44.16 95 THR A O 1
ATOM 746 N N . ILE A 1 96 ? -36.004 -11.486 16.688 1.00 45.25 96 ILE A N 1
ATOM 747 C CA . ILE A 1 96 ? -37.437 -11.223 16.590 1.00 45.25 96 ILE A CA 1
ATOM 748 C C . ILE A 1 96 ? -37.772 -10.278 17.746 1.00 45.25 96 ILE A C 1
ATOM 750 O O . ILE A 1 96 ? -37.948 -10.706 18.886 1.00 45.25 96 ILE A O 1
ATOM 754 N N . ILE A 1 97 ? -37.824 -8.974 17.470 1.00 47.19 97 ILE A N 1
ATOM 755 C CA . ILE A 1 97 ? -38.377 -8.002 18.413 1.00 47.19 97 ILE A CA 1
ATOM 756 C C . ILE A 1 97 ? -39.898 -8.181 18.386 1.00 47.19 97 ILE A C 1
ATOM 758 O O . ILE A 1 97 ? -40.600 -7.561 17.590 1.00 47.19 97 ILE A O 1
ATOM 762 N N . LEU A 1 98 ? -40.414 -9.055 19.254 1.00 44.38 98 LEU A N 1
ATOM 763 C CA . LEU A 1 98 ? -41.817 -9.014 19.659 1.00 44.38 98 LEU A CA 1
ATOM 764 C C . LEU A 1 98 ? -41.990 -7.787 20.557 1.00 44.38 98 LEU A C 1
ATOM 766 O O . LEU A 1 98 ? -41.826 -7.853 21.773 1.00 44.38 98 LEU A O 1
ATOM 770 N N . ALA A 1 99 ? -42.286 -6.643 19.945 1.00 43.78 99 ALA A N 1
ATOM 771 C CA . ALA A 1 99 ? -42.803 -5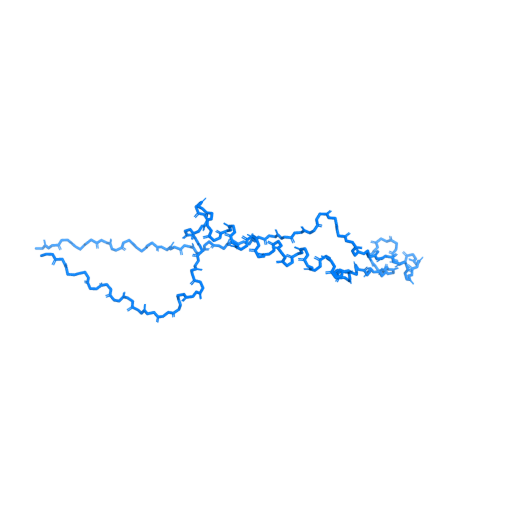.501 20.677 1.00 43.78 99 ALA A CA 1
ATOM 772 C C . ALA A 1 99 ? -44.217 -5.854 21.168 1.00 43.78 99 ALA A C 1
ATOM 774 O O . ALA A 1 99 ? -45.190 -5.729 20.426 1.00 43.78 99 ALA A O 1
ATOM 775 N N . SER A 1 100 ? -44.330 -6.320 22.413 1.00 39.19 100 SER A N 1
ATOM 776 C CA . SER A 1 100 ? -45.599 -6.267 23.137 1.00 39.19 100 SER A CA 1
ATOM 777 C C . SER A 1 100 ? -45.821 -4.812 23.543 1.00 39.19 100 SER A C 1
ATOM 779 O O . SER A 1 100 ? -45.157 -4.308 24.447 1.00 39.19 100 SER A O 1
ATOM 781 N N . ALA A 1 101 ? -46.708 -4.123 22.829 1.00 40.75 101 ALA A N 1
ATOM 782 C CA . ALA A 1 101 ? -47.280 -2.862 23.290 1.00 40.75 101 ALA A CA 1
ATOM 783 C C . ALA A 1 101 ? -48.169 -3.119 24.535 1.00 40.75 101 ALA A C 1
ATOM 785 O O . ALA A 1 101 ? -48.644 -4.249 24.6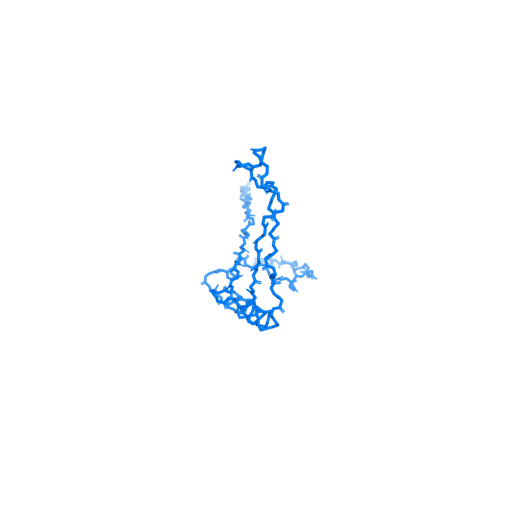85 1.00 40.75 101 ALA A O 1
ATOM 786 N N . PRO A 1 102 ? -48.343 -2.126 25.430 1.00 50.75 102 PRO A N 1
ATOM 787 C CA . PRO A 1 102 ? -49.120 -2.265 26.667 1.00 50.75 102 PRO A CA 1
ATOM 788 C C . PRO A 1 102 ? -50.616 -2.508 26.433 1.00 50.75 102 PRO A C 1
ATOM 790 O O . PRO A 1 102 ? -51.147 -2.041 25.397 1.00 50.75 102 PRO A O 1
#

Sequence (102 aa):
MRPLTPLTLAIVHPINISVAIELSHPLSQGSVHITSATDEHTDTNEGVSVDPHYLVNSLDLKILARQVRFTKDAITRAEPIVRHLKSYYQETVPTIILASAP